Protein AF-A0AAJ2PHJ4-F1 (afdb_monomer)

Solvent-accessible surface area (backbone atoms only — not comparable to full-atom values): 4580 Å² total; per-residue (Å²): 104,60,63,81,75,68,47,80,87,86,70,80,58,54,89,88,41,90,62,25,77,78,68,44,43,66,68,61,51,51,54,49,51,54,53,53,48,52,52,53,48,43,41,75,76,66,42,62,89,69,65,86,54,94,44,69,71,49,44,50,53,50,51,52,51,52,53,51,29,56,76,70,73,94

Mean predicted aligned error: 5.43 Å

pLDDT: mean 91.06, std 4.42, range [72.5, 95.75]

Structure (mmCIF, N/CA/C/O backbone):
data_AF-A0AAJ2PHJ4-F1
#
_entry.id   AF-A0AAJ2PHJ4-F1
#
loop_
_atom_site.group_PDB
_atom_site.id
_atom_site.type_symbol
_atom_site.label_atom_id
_atom_site.label_alt_id
_atom_site.label_comp_id
_atom_site.label_asym_id
_atom_site.label_entity_id
_atom_site.label_seq_id
_atom_site.pdbx_PDB_ins_code
_atom_site.Cartn_x
_atom_site.Cartn_y
_atom_site.Cartn_z
_atom_site.occupancy
_atom_site.B_iso_or_equiv
_atom_site.auth_seq_id
_atom_site.auth_comp_id
_atom_site.auth_asym_id
_atom_site.auth_atom_id
_atom_site.pdbx_PDB_model_num
ATOM 1 N N . ASP A 1 1 ? 12.384 16.174 11.677 1.00 80.31 1 ASP A N 1
ATOM 2 C CA . ASP A 1 1 ? 11.705 15.102 12.434 1.00 80.31 1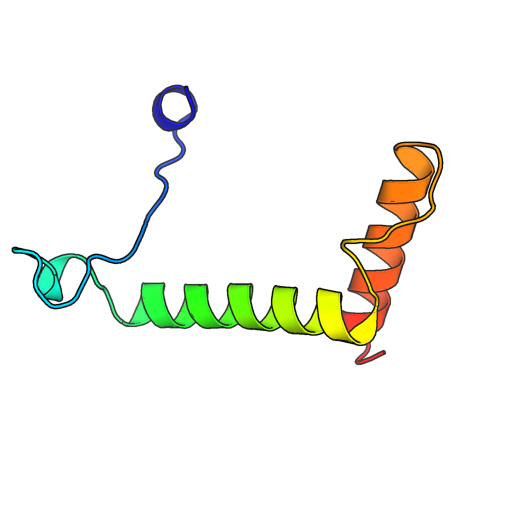 ASP A CA 1
ATOM 3 C C . ASP A 1 1 ? 10.302 14.962 11.863 1.00 80.31 1 ASP A C 1
ATOM 5 O O . ASP A 1 1 ? 9.723 15.995 11.550 1.00 80.31 1 ASP A O 1
ATOM 9 N N . LEU A 1 2 ? 9.760 13.759 11.657 1.00 83.94 2 LEU A N 1
ATOM 10 C CA . LEU A 1 2 ? 8.489 13.595 10.917 1.00 83.94 2 LEU A CA 1
ATOM 11 C C . LEU A 1 2 ? 7.321 14.344 11.581 1.00 83.94 2 LEU A C 1
ATOM 13 O O . LEU A 1 2 ? 6.476 14.911 10.893 1.00 83.94 2 LEU A O 1
ATOM 17 N N . GLU A 1 3 ? 7.337 14.445 12.910 1.00 84.88 3 GLU A N 1
ATOM 18 C CA . GLU A 1 3 ? 6.379 15.263 13.659 1.00 84.88 3 GLU A CA 1
ATOM 19 C C . GLU A 1 3 ? 6.533 16.769 13.388 1.00 84.88 3 GLU A C 1
ATOM 21 O O . GLU A 1 3 ? 5.537 17.483 13.307 1.00 84.88 3 GLU A O 1
ATOM 26 N N . GLN A 1 4 ? 7.759 17.264 13.181 1.00 89.44 4 GLN A N 1
ATOM 27 C CA . GLN A 1 4 ? 8.014 18.670 12.823 1.00 89.44 4 GLN A CA 1
ATOM 28 C C . GLN A 1 4 ? 7.532 19.004 11.405 1.00 89.44 4 GLN A C 1
ATOM 30 O O . GLN A 1 4 ? 7.230 20.158 11.114 1.00 89.44 4 GLN A O 1
ATOM 35 N N . GLU A 1 5 ? 7.436 17.998 10.537 1.00 92.12 5 GLU A N 1
ATOM 36 C CA . GLU A 1 5 ? 6.858 18.104 9.193 1.00 92.12 5 GLU A CA 1
ATOM 37 C C . GLU A 1 5 ? 5.326 17.931 9.196 1.00 92.12 5 GLU A C 1
ATOM 39 O O . GLU A 1 5 ? 4.689 17.994 8.147 1.00 92.12 5 GLU A O 1
ATOM 44 N N . GLY A 1 6 ? 4.718 17.744 10.375 1.00 90.75 6 GLY A N 1
ATOM 45 C CA . GLY A 1 6 ? 3.274 17.590 10.545 1.00 90.75 6 GLY A CA 1
ATOM 46 C C . GLY A 1 6 ? 2.759 16.167 10.324 1.00 90.75 6 GLY A C 1
ATOM 47 O O . GLY A 1 6 ? 1.545 15.953 10.307 1.00 90.75 6 GLY A O 1
ATOM 48 N N . TYR A 1 7 ? 3.645 15.179 10.176 1.00 87.94 7 TYR A N 1
ATOM 49 C CA . TYR A 1 7 ? 3.248 13.783 10.031 1.00 87.94 7 TYR A CA 1
ATOM 50 C C . TYR A 1 7 ? 3.083 13.115 11.396 1.00 87.94 7 TYR A C 1
ATOM 52 O O . TYR A 1 7 ? 4.049 12.902 12.126 1.00 87.94 7 TYR A O 1
ATOM 60 N N . HIS A 1 8 ? 1.853 12.698 11.705 1.00 83.19 8 HIS A N 1
ATOM 61 C CA . HIS A 1 8 ? 1.571 11.840 12.853 1.00 83.19 8 HIS A CA 1
ATOM 62 C C . HIS A 1 8 ? 1.508 10.370 12.413 1.00 83.19 8 HIS A C 1
ATOM 64 O O . HIS A 1 8 ? 0.520 9.911 11.836 1.00 83.19 8 HIS A O 1
ATOM 70 N N . LEU A 1 9 ? 2.542 9.592 12.738 1.00 82.44 9 LEU A N 1
ATOM 71 C CA . LEU A 1 9 ? 2.586 8.149 12.480 1.00 82.44 9 LEU A CA 1
ATOM 72 C C . LEU A 1 9 ? 1.682 7.398 13.463 1.00 82.44 9 LEU A C 1
ATOM 74 O O . LEU A 1 9 ? 2.055 7.102 14.596 1.00 82.44 9 LEU A O 1
ATOM 78 N N . TRP A 1 10 ? 0.462 7.080 13.035 1.00 88.12 10 TRP A N 1
ATOM 79 C CA . TRP A 1 10 ? -0.442 6.265 13.839 1.00 88.12 10 TRP A CA 1
ATOM 80 C C . TRP A 1 10 ? -0.039 4.784 13.794 1.00 88.12 10 TRP A C 1
ATOM 82 O O . TRP A 1 10 ? -0.025 4.147 12.737 1.00 88.12 10 TRP A O 1
ATOM 92 N N . THR A 1 11 ? 0.256 4.221 14.965 1.00 88.44 11 THR A N 1
ATOM 93 C CA . THR A 1 11 ? 0.540 2.792 15.144 1.00 88.44 11 THR A CA 1
ATOM 94 C C . THR A 1 11 ? -0.463 2.209 16.134 1.00 88.44 11 THR A C 1
ATOM 96 O O . THR A 1 11 ? -0.676 2.820 17.185 1.00 88.44 11 THR A O 1
ATOM 99 N N . PRO A 1 12 ? -1.092 1.056 15.838 1.00 90.50 12 PRO A N 1
ATOM 100 C CA . PRO A 1 12 ? -2.016 0.431 16.771 1.00 90.50 12 PRO A CA 1
ATOM 101 C C . PRO A 1 12 ? -1.323 0.054 18.077 1.00 90.50 12 PRO A C 1
ATOM 103 O O . PRO A 1 12 ? -0.206 -0.469 18.091 1.00 90.50 12 PRO A O 1
ATOM 106 N N . PHE A 1 13 ? -2.029 0.262 19.178 1.00 93.62 13 PHE A N 1
ATOM 107 C CA . PHE A 1 13 ? -1.611 -0.210 20.486 1.00 93.62 13 PHE A CA 1
ATOM 108 C C . PHE A 1 13 ? -1.820 -1.717 20.578 1.00 93.62 13 PHE A C 1
ATOM 110 O O . PHE A 1 13 ? -2.785 -2.273 20.044 1.00 93.62 13 PHE A O 1
ATOM 117 N N . ARG A 1 14 ? -0.926 -2.402 21.291 1.00 90.50 14 ARG A N 1
ATOM 118 C CA . ARG A 1 14 ? -1.138 -3.815 21.617 1.00 90.50 14 ARG A CA 1
ATOM 119 C C . ARG A 1 14 ? -2.363 -3.935 22.523 1.00 90.50 14 ARG A C 1
ATOM 121 O O . ARG A 1 14 ? -2.632 -3.045 23.321 1.00 90.50 14 ARG A O 1
ATOM 128 N N . LYS A 1 15 ? -3.078 -5.061 22.439 1.00 88.12 15 LYS A N 1
ATOM 129 C CA . LYS A 1 15 ? -4.316 -5.289 23.212 1.00 88.12 15 LYS A CA 1
ATOM 130 C C . LYS A 1 15 ? -4.147 -5.134 24.728 1.00 88.12 15 LYS A C 1
ATOM 132 O O . LYS A 1 15 ? -5.105 -4.826 25.416 1.00 88.12 15 LYS A O 1
ATOM 137 N N . ASN A 1 16 ? -2.949 -5.379 25.250 1.00 93.19 16 ASN A N 1
ATOM 138 C CA . ASN A 1 16 ? -2.640 -5.271 26.674 1.00 93.19 16 ASN A CA 1
ATOM 139 C C . ASN A 1 16 ? -2.129 -3.881 27.096 1.00 93.19 16 ASN A C 1
ATOM 141 O O . ASN A 1 16 ? -1.720 -3.718 28.241 1.00 93.19 16 ASN A O 1
ATOM 145 N N . MET A 1 17 ? -2.096 -2.901 26.190 1.00 95.50 17 MET A N 1
ATOM 146 C CA . MET A 1 17 ? -1.723 -1.529 26.524 1.00 95.50 17 MET A CA 1
ATOM 147 C C . MET A 1 17 ? -2.938 -0.757 27.036 1.00 95.50 17 MET A C 1
ATOM 149 O O . MET A 1 17 ? -4.040 -0.862 26.490 1.00 95.50 17 MET A O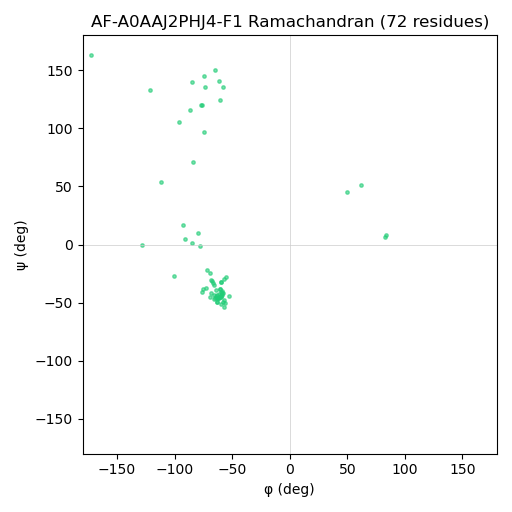 1
ATOM 153 N N . THR A 1 18 ? -2.714 0.055 28.066 1.00 94.62 18 THR A N 1
ATOM 154 C CA . THR A 1 18 ? -3.698 1.018 28.563 1.00 94.62 18 THR A CA 1
ATOM 155 C C . THR A 1 18 ? -4.092 1.981 27.444 1.00 94.62 18 THR A C 1
ATOM 157 O O . THR A 1 18 ? -3.226 2.464 26.716 1.00 94.62 18 THR A O 1
ATOM 160 N N . GLY A 1 19 ? -5.389 2.252 27.296 1.00 91.06 19 GLY A N 1
ATOM 161 C CA . GLY A 1 19 ? -5.893 3.134 26.241 1.00 91.06 19 GLY A CA 1
ATOM 162 C C . GLY A 1 19 ? -6.077 2.456 24.876 1.00 91.06 19 GLY A C 1
ATOM 163 O O . GLY A 1 19 ? -6.300 3.135 23.874 1.00 91.06 19 GLY A O 1
ATOM 164 N N . SER A 1 20 ? -5.894 1.129 24.779 1.00 90.44 20 SER A N 1
ATOM 165 C CA . SER A 1 20 ? -5.915 0.441 23.482 1.00 90.44 20 SER A CA 1
ATOM 166 C C . SER A 1 20 ? -7.293 0.423 22.825 1.00 90.44 20 SER A C 1
ATOM 168 O O . SER A 1 20 ? -7.352 0.441 21.599 1.00 90.44 20 SER A O 1
ATOM 170 N N . GLU A 1 21 ? -8.386 0.421 23.589 1.00 85.88 21 GLU A N 1
ATOM 171 C CA . GLU A 1 21 ? -9.741 0.460 23.028 1.00 85.88 21 GLU A CA 1
ATOM 172 C C . GLU A 1 21 ? -10.081 1.842 22.458 1.00 85.88 21 GLU A C 1
ATOM 174 O O . GLU A 1 21 ? -10.692 1.931 21.392 1.00 85.88 21 GLU A O 1
ATOM 179 N N . GLU A 1 22 ? -9.624 2.919 23.103 1.00 88.12 22 GLU A N 1
ATOM 180 C CA . GLU A 1 22 ? -9.832 4.288 22.630 1.00 88.12 22 GLU A CA 1
ATOM 181 C C . GLU A 1 22 ? -8.910 4.640 21.453 1.00 88.12 22 GLU A C 1
ATOM 183 O O . GLU A 1 22 ? -9.344 5.272 20.487 1.00 88.12 22 GLU A O 1
ATOM 188 N N . HIS A 1 23 ? -7.643 4.210 21.503 1.00 90.06 23 HIS A N 1
ATOM 189 C CA . HIS A 1 23 ? -6.648 4.494 20.462 1.00 90.06 23 HIS A CA 1
ATOM 190 C C . HIS A 1 23 ? -6.851 3.654 19.194 1.00 90.06 23 HIS A C 1
ATOM 192 O O . HIS A 1 23 ? -6.683 4.151 18.075 1.00 90.06 23 HIS A O 1
ATOM 198 N N . ASN A 1 24 ? -7.227 2.376 19.337 1.00 91.94 24 ASN A N 1
ATOM 199 C CA . ASN A 1 24 ? -7.396 1.461 18.207 1.00 91.94 24 ASN A CA 1
ATOM 200 C C . ASN A 1 24 ? -8.774 1.596 17.562 1.00 91.94 24 ASN A C 1
ATOM 202 O O . ASN A 1 24 ? -9.610 0.691 17.607 1.00 91.94 24 ASN A O 1
ATOM 206 N N . ASN A 1 25 ? -8.990 2.714 16.878 1.00 90.19 25 ASN A N 1
ATOM 207 C CA . ASN A 1 25 ? -10.207 2.914 16.110 1.00 90.19 25 ASN A CA 1
ATOM 208 C C . ASN A 1 25 ? -10.349 1.852 15.002 1.00 90.19 25 ASN A C 1
ATOM 210 O O . ASN A 1 25 ? -9.489 1.713 14.125 1.00 90.19 25 ASN A O 1
ATOM 214 N N . TRP A 1 26 ? -11.474 1.133 15.002 1.00 89.62 26 TRP A N 1
ATOM 215 C CA . TRP A 1 26 ? -11.720 0.043 14.055 1.00 89.62 26 TRP A CA 1
ATOM 216 C C . TRP A 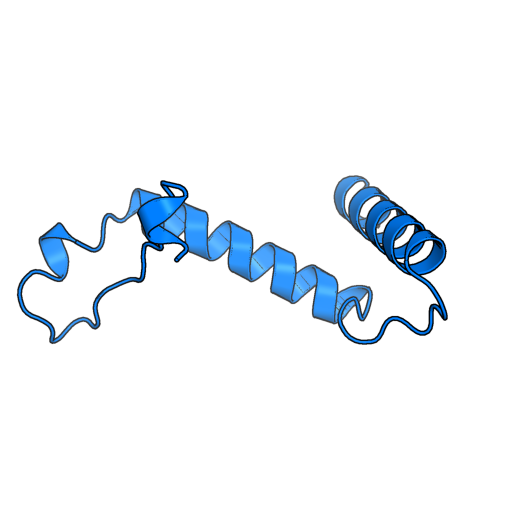1 26 ? -11.702 0.489 12.583 1.00 89.62 26 TRP A C 1
ATOM 218 O O . TRP A 1 26 ? -11.277 -0.287 11.727 1.00 89.62 26 TRP A O 1
ATOM 228 N N . LYS A 1 27 ? -12.115 1.729 12.268 1.00 93.00 27 LYS A N 1
ATOM 229 C CA . LYS A 1 27 ? -12.095 2.263 10.893 1.00 93.00 27 LYS A CA 1
ATOM 230 C C . LYS A 1 27 ? -10.665 2.477 10.416 1.00 93.00 27 LYS A C 1
ATOM 232 O O . LYS A 1 27 ? -10.322 2.058 9.315 1.00 93.00 27 LYS A O 1
ATOM 237 N N . VAL A 1 28 ? -9.824 3.072 11.264 1.00 91.25 28 VAL A N 1
ATOM 238 C CA . VAL A 1 28 ? -8.399 3.283 10.964 1.00 91.25 28 VAL A CA 1
ATOM 239 C C . VAL A 1 28 ? -7.691 1.934 10.823 1.00 91.25 28 VAL A C 1
ATOM 241 O O . VAL A 1 28 ? -6.909 1.734 9.895 1.00 91.25 28 VAL A O 1
ATOM 244 N N . MET A 1 29 ? -8.040 0.958 11.667 1.00 92.81 29 MET A N 1
ATOM 245 C CA . MET A 1 29 ? -7.534 -0.408 11.535 1.00 92.81 29 MET A CA 1
ATOM 246 C C . MET A 1 29 ? -7.931 -1.069 10.214 1.00 92.81 29 MET A C 1
ATOM 248 O O . MET A 1 29 ? -7.100 -1.731 9.596 1.00 92.81 29 MET A O 1
ATOM 252 N N . ALA A 1 30 ? -9.179 -0.899 9.770 1.00 94.25 30 ALA A N 1
ATOM 253 C CA . ALA A 1 30 ? -9.635 -1.432 8.490 1.00 94.25 30 ALA A CA 1
ATOM 254 C C . ALA A 1 30 ? -8.864 -0.809 7.315 1.00 94.25 30 ALA A C 1
ATOM 256 O O . ALA A 1 30 ? -8.366 -1.544 6.466 1.00 94.25 30 ALA A O 1
ATOM 257 N N . MET A 1 31 ? -8.683 0.517 7.308 1.00 94.12 31 MET A N 1
ATOM 258 C CA . MET A 1 31 ? -7.884 1.210 6.286 1.00 94.12 31 MET A CA 1
ATOM 259 C C . MET A 1 31 ? -6.436 0.714 6.264 1.00 94.12 31 MET A C 1
ATOM 261 O O . MET A 1 31 ? -5.904 0.412 5.198 1.00 94.12 31 MET A O 1
ATOM 265 N N . ARG A 1 32 ? -5.817 0.565 7.443 1.00 93.38 32 ARG A N 1
ATOM 266 C CA . ARG A 1 32 ? -4.460 0.027 7.570 1.00 93.38 32 ARG A CA 1
ATOM 267 C C . ARG A 1 32 ? -4.348 -1.366 6.954 1.00 93.38 32 ARG A C 1
ATOM 269 O O . ARG A 1 32 ? -3.448 -1.589 6.153 1.00 93.38 32 ARG A O 1
ATOM 276 N N . ARG A 1 33 ? -5.279 -2.275 7.274 1.00 95.00 33 ARG A N 1
ATOM 277 C CA . ARG A 1 33 ? -5.288 -3.631 6.698 1.00 95.00 33 ARG A CA 1
ATOM 278 C C . ARG A 1 33 ? -5.390 -3.605 5.177 1.00 95.00 33 ARG A C 1
ATOM 280 O O . ARG A 1 33 ? -4.704 -4.388 4.531 1.00 95.00 33 ARG A O 1
ATOM 287 N N . THR A 1 34 ? -6.205 -2.719 4.603 1.00 95.25 34 THR A N 1
ATOM 288 C CA . THR A 1 34 ? -6.308 -2.570 3.142 1.00 95.25 34 THR A CA 1
ATOM 289 C C . THR A 1 34 ? -4.967 -2.173 2.525 1.00 95.25 34 THR A C 1
ATOM 291 O O . THR A 1 34 ? -4.549 -2.777 1.541 1.00 95.25 34 THR A O 1
ATOM 294 N N . ILE A 1 35 ? -4.267 -1.207 3.125 1.00 92.75 35 ILE A N 1
ATOM 295 C CA . ILE A 1 35 ? -2.947 -0.759 2.659 1.00 92.75 35 ILE A CA 1
ATOM 296 C C . ILE A 1 35 ? -1.920 -1.897 2.763 1.00 92.75 35 ILE A C 1
ATOM 298 O O . ILE A 1 35 ? -1.243 -2.205 1.787 1.00 92.75 35 ILE A O 1
ATOM 302 N N . GLU A 1 36 ? -1.834 -2.558 3.919 1.00 95.06 36 GLU A N 1
ATOM 303 C CA . GLU A 1 36 ? -0.911 -3.681 4.149 1.00 95.06 36 GLU A CA 1
ATOM 304 C C . GLU A 1 36 ? -1.183 -4.861 3.201 1.00 95.06 36 GLU A C 1
ATOM 306 O O . GLU A 1 36 ? -0.245 -5.480 2.695 1.00 95.06 36 GLU A O 1
ATOM 311 N N . THR A 1 37 ? -2.459 -5.148 2.917 1.00 95.75 37 THR A N 1
ATOM 312 C CA . THR A 1 37 ? -2.859 -6.190 1.959 1.00 95.75 37 THR A CA 1
ATOM 313 C C . THR A 1 37 ? -2.413 -5.829 0.546 1.00 95.75 37 THR A C 1
ATOM 315 O O . THR A 1 37 ? -1.805 -6.663 -0.117 1.00 95.75 37 THR A O 1
ATOM 318 N N . CYS A 1 38 ? -2.634 -4.582 0.117 1.00 93.62 38 CYS A N 1
ATOM 319 C CA . CYS A 1 38 ? -2.177 -4.093 -1.183 1.00 93.62 38 CYS A CA 1
ATOM 320 C C . CYS A 1 38 ? -0.657 -4.259 -1.336 1.00 93.62 38 CYS A C 1
ATOM 322 O O . CYS A 1 38 ? -0.204 -4.888 -2.288 1.00 93.62 38 CYS A O 1
ATOM 324 N N . PHE A 1 39 ? 0.141 -3.807 -0.362 1.00 93.69 39 PHE A N 1
ATOM 325 C CA . PHE A 1 39 ? 1.595 -4.005 -0.406 1.00 93.69 39 PHE A CA 1
ATOM 326 C C . PHE A 1 39 ? 1.986 -5.484 -0.455 1.00 93.69 39 PHE A C 1
ATOM 328 O O . PHE A 1 39 ? 2.825 -5.861 -1.267 1.00 93.69 39 PHE A O 1
ATOM 335 N N . SER A 1 40 ? 1.341 -6.330 0.350 1.00 94.88 40 SER A N 1
ATOM 336 C CA . SER A 1 40 ? 1.607 -7.774 0.354 1.00 94.88 40 SER A CA 1
ATOM 337 C C . SER A 1 40 ? 1.339 -8.411 -1.012 1.00 94.88 40 SER A C 1
ATOM 339 O O . SER A 1 40 ? 2.109 -9.255 -1.471 1.00 94.88 40 SER A O 1
ATOM 341 N N . GLU A 1 41 ? 0.264 -8.001 -1.686 1.00 95.00 41 GLU A N 1
ATOM 342 C CA . GLU A 1 41 ? -0.046 -8.434 -3.047 1.00 95.00 41 GLU A CA 1
ATOM 343 C C . GLU A 1 41 ? 0.996 -7.936 -4.047 1.00 95.00 41 GLU A C 1
ATOM 345 O O . GLU A 1 41 ? 1.495 -8.736 -4.838 1.00 95.00 41 GLU A O 1
ATOM 350 N N . LEU A 1 42 ? 1.377 -6.657 -3.985 1.00 94.44 42 LEU A N 1
ATOM 351 C CA . LEU A 1 42 ? 2.397 -6.094 -4.868 1.00 94.44 42 LEU A CA 1
ATOM 352 C C . LEU A 1 42 ? 3.745 -6.816 -4.728 1.00 94.44 42 LEU A C 1
ATOM 354 O O . LEU A 1 42 ? 4.376 -7.130 -5.739 1.00 94.44 42 LEU A O 1
ATOM 358 N N . CYS A 1 43 ? 4.157 -7.141 -3.501 1.00 94.19 43 CYS A N 1
ATOM 359 C CA . CYS A 1 43 ? 5.356 -7.936 -3.249 1.00 94.19 43 CYS A CA 1
ATOM 360 C C . CYS A 1 43 ? 5.217 -9.341 -3.836 1.00 94.19 43 CYS A C 1
ATOM 362 O O . CYS A 1 43 ? 6.077 -9.767 -4.595 1.00 94.19 43 CYS A O 1
ATOM 364 N N . ARG A 1 44 ? 4.110 -10.039 -3.558 1.00 94.50 44 ARG A N 1
ATOM 365 C CA . ARG A 1 44 ? 3.912 -11.431 -3.994 1.00 94.50 44 ARG A CA 1
ATOM 366 C C . ARG A 1 44 ? 3.789 -11.594 -5.514 1.00 94.50 44 ARG A C 1
ATOM 368 O O . ARG A 1 44 ? 4.118 -12.654 -6.035 1.00 94.50 44 ARG A O 1
ATOM 375 N N . LEU A 1 45 ? 3.211 -10.615 -6.206 1.00 94.31 45 LEU A N 1
ATOM 376 C CA . LEU A 1 45 ? 2.825 -10.740 -7.617 1.00 94.31 45 LEU A CA 1
ATOM 377 C C . LEU A 1 45 ? 3.811 -10.081 -8.577 1.00 94.31 45 LEU A C 1
ATOM 37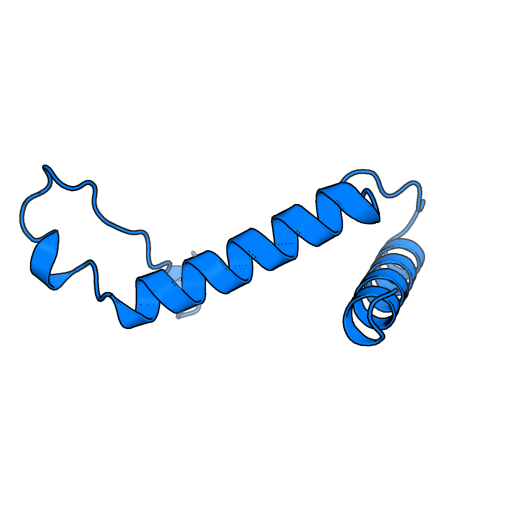9 O O . LEU A 1 45 ? 3.899 -10.498 -9.730 1.00 94.31 45 LEU A O 1
ATOM 383 N N . PHE A 1 46 ? 4.527 -9.057 -8.118 1.00 92.62 46 PHE A N 1
ATOM 384 C CA . PHE A 1 46 ? 5.381 -8.244 -8.979 1.00 92.62 46 P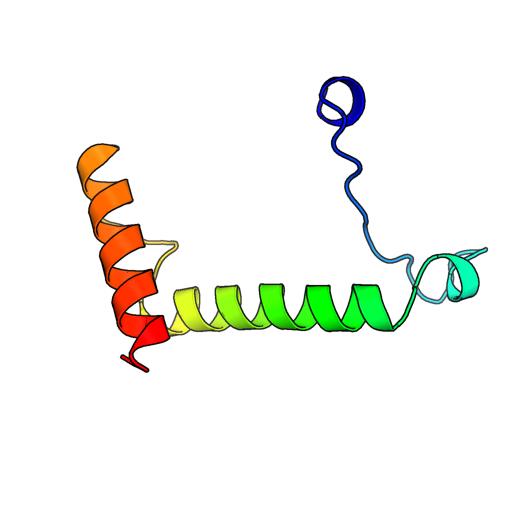HE A CA 1
ATOM 385 C C . PHE A 1 46 ? 6.815 -8.095 -8.466 1.00 92.62 46 PHE A C 1
ATOM 387 O O . PHE A 1 46 ? 7.604 -7.409 -9.126 1.00 92.62 46 PHE A O 1
ATOM 394 N N . ASP A 1 47 ? 7.135 -8.701 -7.316 1.00 91.94 47 ASP A N 1
ATOM 395 C CA . ASP A 1 47 ? 8.433 -8.613 -6.643 1.00 91.94 47 ASP A CA 1
ATOM 396 C C . ASP A 1 47 ? 8.902 -7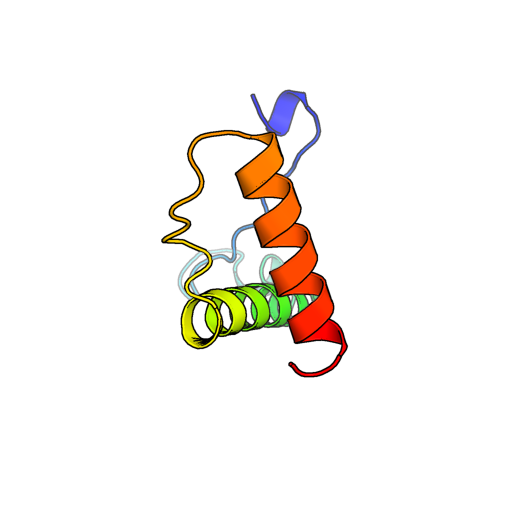.156 -6.492 1.00 91.94 47 ASP A C 1
ATOM 398 O O . ASP A 1 47 ? 10.051 -6.815 -6.777 1.00 91.94 47 ASP A O 1
ATOM 402 N N . ILE A 1 48 ? 7.991 -6.263 -6.073 1.00 90.88 48 ILE A N 1
ATOM 403 C CA . ILE A 1 48 ? 8.236 -4.808 -6.044 1.00 90.88 48 ILE A CA 1
ATOM 404 C C . ILE A 1 48 ? 9.461 -4.419 -5.191 1.00 90.88 48 ILE A C 1
ATOM 406 O O . ILE A 1 48 ? 10.162 -3.459 -5.517 1.00 90.88 48 ILE A O 1
ATOM 410 N N . GLU A 1 49 ? 9.772 -5.201 -4.153 1.00 89.44 49 GLU A N 1
ATOM 411 C CA . GLU A 1 49 ? 10.946 -5.024 -3.282 1.00 89.44 49 GLU A CA 1
ATOM 412 C C . GLU A 1 49 ? 12.275 -5.383 -3.971 1.00 89.44 49 GLU A C 1
ATOM 414 O O . GLU A 1 49 ? 13.335 -4.885 -3.588 1.00 89.44 49 GLU A O 1
ATOM 419 N N . HIS A 1 50 ? 12.237 -6.202 -5.023 1.00 87.12 50 HIS A N 1
ATOM 420 C CA . HIS A 1 50 ? 13.408 -6.698 -5.747 1.00 87.12 50 HIS A CA 1
ATOM 421 C C . HIS A 1 50 ? 13.487 -6.113 -7.157 1.00 87.12 50 HIS A C 1
ATOM 423 O O . HIS A 1 50 ? 13.616 -6.811 -8.164 1.00 87.12 50 HIS A O 1
ATOM 429 N N . THR A 1 51 ? 13.445 -4.786 -7.238 1.00 80.81 51 THR A N 1
ATOM 430 C CA . THR A 1 51 ? 13.533 -4.096 -8.521 1.00 80.81 51 THR A CA 1
ATOM 431 C C . THR A 1 51 ? 14.984 -4.053 -9.035 1.00 80.81 51 THR A C 1
ATOM 433 O O . THR A 1 51 ? 15.858 -3.448 -8.423 1.00 80.81 51 THR A O 1
ATOM 436 N N . LEU A 1 52 ? 15.247 -4.638 -10.212 1.00 84.31 52 LEU A N 1
ATOM 437 C CA . LEU A 1 52 ? 16.580 -4.681 -10.853 1.00 84.31 52 LEU A CA 1
ATOM 438 C C . LEU A 1 52 ? 16.978 -3.382 -11.589 1.00 84.31 52 LEU A C 1
ATOM 440 O O . LEU A 1 52 ? 17.947 -3.352 -12.353 1.00 84.31 52 LEU A O 1
ATOM 444 N N . THR A 1 53 ? 16.222 -2.297 -11.415 1.00 87.69 53 THR A N 1
ATOM 445 C CA . THR A 1 53 ? 16.459 -1.034 -12.125 1.00 87.69 53 THR A CA 1
ATOM 446 C C . THR A 1 53 ? 17.685 -0.323 -11.567 1.00 87.69 53 THR A C 1
ATOM 448 O O . THR A 1 53 ? 17.830 -0.174 -10.359 1.00 87.69 53 THR A O 1
ATOM 451 N N . ARG A 1 54 ? 18.547 0.190 -12.447 1.00 87.19 54 ARG A N 1
ATOM 452 C CA . ARG A 1 54 ? 19.834 0.804 -12.072 1.00 87.19 54 ARG A CA 1
ATOM 453 C C . ARG A 1 54 ? 19.780 2.325 -11.856 1.00 87.19 54 ARG A C 1
ATOM 455 O O . ARG A 1 54 ? 20.818 2.977 -11.867 1.00 87.19 54 ARG A O 1
ATOM 462 N N . GLY A 1 55 ? 18.591 2.904 -11.686 1.00 91.38 55 GLY A N 1
ATOM 463 C CA . GLY A 1 55 ? 18.426 4.344 -11.481 1.00 91.38 55 GLY A CA 1
ATOM 464 C C . GLY A 1 55 ? 16.994 4.742 -11.133 1.00 91.38 55 GLY A C 1
ATOM 465 O O . GLY A 1 55 ? 16.061 3.977 -11.372 1.00 91.38 55 GLY A O 1
ATOM 466 N N . ILE A 1 56 ? 16.830 5.955 -10.597 1.00 94.31 56 ILE A N 1
ATOM 467 C CA . ILE A 1 56 ? 15.552 6.464 -10.067 1.00 94.31 56 ILE A CA 1
ATOM 468 C C . ILE A 1 56 ? 14.462 6.491 -11.140 1.00 94.31 56 ILE A C 1
ATOM 470 O O . ILE A 1 56 ? 13.359 6.027 -10.889 1.00 94.31 56 ILE A O 1
ATOM 474 N N . ALA A 1 57 ? 14.779 6.957 -12.352 1.00 94.94 57 ALA A N 1
ATOM 475 C CA . ALA A 1 57 ? 13.813 6.980 -13.451 1.00 94.94 57 ALA A CA 1
ATOM 476 C C . ALA A 1 57 ? 13.311 5.569 -13.812 1.00 94.94 57 ALA A C 1
ATOM 478 O O . ALA A 1 57 ? 12.128 5.372 -14.073 1.00 94.94 57 ALA A O 1
ATOM 479 N N . GLY A 1 58 ? 14.205 4.574 -13.780 1.00 93.69 58 GLY A N 1
ATOM 480 C CA . GLY A 1 58 ? 13.836 3.177 -14.005 1.00 93.69 58 GLY A CA 1
ATOM 481 C C . GLY A 1 58 ? 12.972 2.623 -12.874 1.00 93.69 58 GLY A C 1
ATOM 482 O O . GLY A 1 58 ? 11.984 1.947 -13.145 1.00 93.69 58 GLY A O 1
ATOM 483 N N . LEU A 1 59 ? 13.315 2.944 -11.624 1.00 92.56 59 LEU A N 1
ATOM 48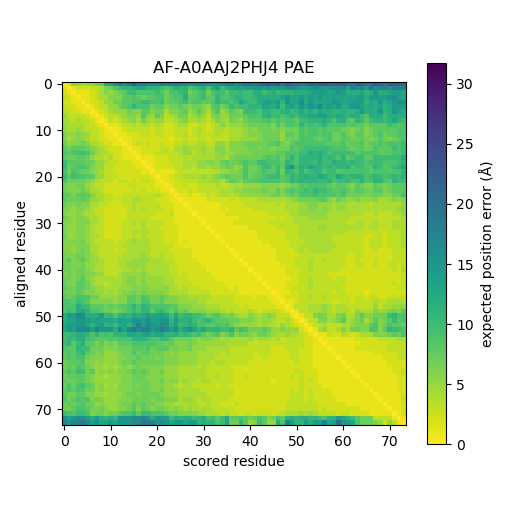4 C CA . LEU A 1 59 ? 12.542 2.543 -10.449 1.00 92.56 59 LEU A CA 1
ATOM 485 C C . LEU A 1 59 ? 11.128 3.132 -10.492 1.00 92.56 59 LEU A C 1
ATOM 487 O O . LEU A 1 59 ? 10.159 2.400 -10.306 1.00 92.56 59 LEU A O 1
ATOM 491 N N . GLN A 1 60 ? 11.011 4.424 -10.805 1.00 94.69 60 GLN A N 1
ATOM 492 C CA . GLN A 1 60 ? 9.730 5.108 -10.954 1.00 94.69 60 GLN A CA 1
ATOM 493 C C . GLN A 1 60 ? 8.882 4.462 -12.054 1.00 94.69 60 GLN A C 1
ATOM 495 O O . GLN A 1 60 ? 7.749 4.069 -11.791 1.00 94.69 60 GLN A O 1
ATOM 500 N N . LEU A 1 61 ? 9.446 4.268 -13.253 1.00 94.56 61 LEU A N 1
ATOM 501 C CA . LEU A 1 61 ? 8.739 3.614 -14.356 1.00 94.56 61 LEU A CA 1
ATOM 502 C C . LEU A 1 61 ? 8.268 2.206 -13.969 1.00 94.56 61 LEU A C 1
ATOM 504 O O . LEU A 1 61 ? 7.144 1.815 -14.280 1.00 94.56 61 LEU A O 1
ATOM 508 N N . ARG A 1 62 ? 9.110 1.439 -13.265 1.00 94.06 62 ARG A N 1
ATOM 509 C CA . ARG A 1 62 ? 8.748 0.098 -12.801 1.00 94.06 62 ARG A CA 1
ATOM 510 C C . ARG A 1 62 ? 7.588 0.141 -11.808 1.00 94.06 62 ARG A C 1
ATOM 512 O O . ARG A 1 62 ? 6.673 -0.667 -11.937 1.00 94.06 62 ARG A O 1
ATOM 519 N N . MET A 1 63 ? 7.603 1.070 -10.853 1.00 92.88 63 MET A N 1
ATOM 520 C CA . MET A 1 63 ? 6.503 1.254 -9.902 1.00 92.88 63 MET A CA 1
ATOM 521 C C . MET A 1 63 ? 5.202 1.640 -10.612 1.00 92.88 63 MET A C 1
ATOM 523 O O . MET A 1 63 ? 4.167 1.032 -10.347 1.00 92.88 63 MET A O 1
ATOM 527 N N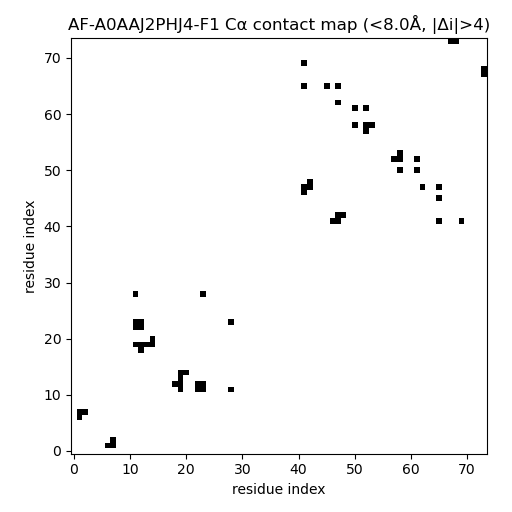 . GLU A 1 64 ? 5.253 2.587 -11.550 1.00 94.50 64 GLU A N 1
ATOM 528 C CA . GLU A 1 64 ? 4.090 3.014 -12.339 1.00 94.50 64 GLU A CA 1
ATOM 529 C C . GLU A 1 64 ? 3.476 1.845 -13.121 1.00 94.50 64 GLU A C 1
ATOM 531 O O . GLU A 1 64 ? 2.261 1.655 -13.096 1.00 94.50 64 GLU A O 1
ATOM 536 N N . GLN A 1 65 ? 4.308 1.010 -13.752 1.00 93.50 65 GLN A N 1
ATOM 537 C CA . GLN A 1 65 ? 3.856 -0.188 -14.465 1.00 93.50 65 GLN A CA 1
ATOM 538 C C . GLN A 1 65 ? 3.205 -1.216 -13.537 1.00 93.50 65 GLN A C 1
ATOM 540 O O . GLN A 1 65 ? 2.158 -1.760 -13.877 1.00 93.50 65 GLN A O 1
ATOM 545 N N . ILE A 1 66 ? 3.804 -1.478 -12.373 1.00 93.81 66 ILE A N 1
ATOM 546 C CA . ILE A 1 66 ? 3.266 -2.423 -11.386 1.00 93.81 66 ILE A CA 1
ATOM 547 C C . ILE A 1 66 ? 1.905 -1.948 -10.867 1.00 93.81 66 ILE A C 1
ATOM 549 O O . ILE A 1 66 ? 0.960 -2.732 -10.807 1.00 93.81 66 ILE A O 1
ATOM 553 N N . ILE A 1 67 ? 1.790 -0.664 -10.517 1.00 93.19 67 ILE A N 1
ATOM 554 C CA . ILE A 1 67 ? 0.541 -0.081 -10.013 1.00 93.19 67 ILE A CA 1
ATOM 555 C C . ILE A 1 67 ? -0.533 -0.093 -11.103 1.00 93.19 67 ILE A C 1
ATOM 557 O O . ILE A 1 67 ? -1.678 -0.452 -10.828 1.00 93.19 67 ILE A O 1
ATOM 561 N N . LEU A 1 68 ? -0.177 0.272 -12.340 1.00 95.50 68 LEU A N 1
ATOM 562 C CA . LEU A 1 68 ? -1.096 0.211 -13.474 1.00 95.50 68 LEU A CA 1
ATOM 563 C C . LEU A 1 68 ? -1.614 -1.213 -13.675 1.00 95.50 68 LEU A C 1
ATOM 565 O O . LEU A 1 68 ? -2.826 -1.404 -13.745 1.00 95.50 68 LEU A O 1
ATOM 569 N N . ALA A 1 69 ? -0.707 -2.189 -13.710 1.00 94.94 69 ALA A N 1
ATOM 570 C CA . ALA A 1 69 ? -1.057 -3.590 -13.852 1.00 94.94 69 ALA A CA 1
ATOM 571 C C . ALA A 1 69 ? -2.017 -4.027 -12.735 1.00 94.94 69 ALA A C 1
ATOM 573 O O . ALA A 1 69 ? -3.145 -4.439 -12.984 1.00 94.94 69 ALA A O 1
ATOM 574 N N . HIS A 1 70 ? -1.646 -3.806 -11.473 1.00 93.00 70 HIS A N 1
ATOM 575 C CA . HIS A 1 70 ? -2.499 -4.121 -10.326 1.00 93.00 70 HIS A CA 1
ATOM 576 C C . HIS A 1 70 ? -3.911 -3.511 -10.434 1.00 93.00 70 HIS A C 1
ATOM 578 O O . HIS A 1 70 ? -4.902 -4.208 -10.216 1.00 93.00 70 HIS A O 1
ATOM 584 N N . ASN A 1 71 ? -4.023 -2.244 -10.845 1.00 92.88 71 ASN A N 1
ATOM 585 C CA . ASN A 1 71 ? -5.311 -1.560 -11.005 1.00 92.88 71 ASN A CA 1
ATOM 586 C C . ASN A 1 71 ? -6.164 -2.123 -12.149 1.00 92.88 71 ASN A C 1
ATOM 588 O O . ASN A 1 71 ? -7.393 -2.131 -12.055 1.00 92.88 71 ASN A O 1
ATOM 592 N N . LEU A 1 72 ? -5.531 -2.625 -13.209 1.00 95.19 72 LEU A N 1
ATOM 593 C CA . LEU A 1 72 ? -6.202 -3.349 -14.291 1.00 95.19 72 LEU A CA 1
ATOM 594 C C . LEU A 1 72 ? -6.531 -4.800 -13.916 1.00 95.19 72 LEU A C 1
ATOM 596 O O . LEU A 1 72 ? -7.197 -5.493 -14.683 1.00 95.19 72 LEU A O 1
ATOM 600 N N . ARG A 1 73 ? -6.146 -5.220 -12.701 1.00 81.88 73 ARG A N 1
ATOM 601 C CA . ARG A 1 73 ? -6.184 -6.599 -12.206 1.00 81.88 73 ARG A CA 1
ATOM 602 C C . ARG A 1 73 ? -5.290 -7.499 -13.048 1.00 81.88 73 ARG A C 1
ATOM 604 O O . ARG A 1 73 ? -5.723 -8.577 -13.451 1.00 81.88 73 ARG A O 1
ATOM 611 N N . TYR A 1 74 ? -4.058 -7.008 -13.188 1.00 72.50 74 TYR A N 1
ATOM 612 C CA . TYR A 1 74 ? -2.863 -7.485 -13.894 1.00 72.50 74 TYR A CA 1
ATOM 613 C C . TYR A 1 74 ? -2.701 -6.928 -15.311 1.00 72.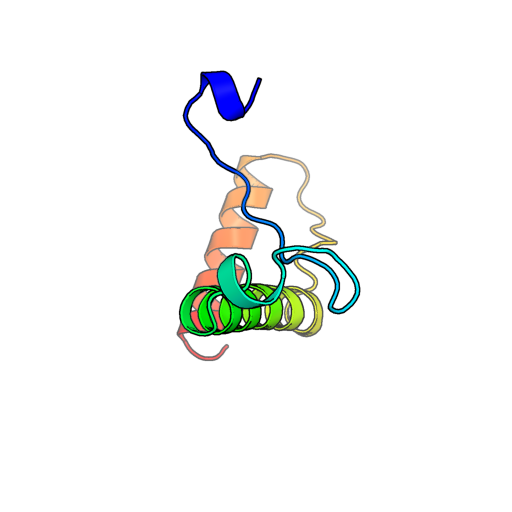50 74 TYR A C 1
ATOM 615 O O . TYR A 1 74 ? -3.216 -7.533 -16.270 1.00 72.50 74 TYR A O 1
#

Organism: Streptococcus suis (NCBI:txid1307)

Sequence (74 aa):
DLEQEGYHLWTPFRKNMTGSEEHNNWKVMAMRRTIETCFSELCRLFDIEHTLTRGIAGLQLRMEQIILAHNLRY

Foldseek 3Di:
DCVVVVDDDQDQDDPPDPCRVVSVDVVVVVVVVVVVVVVVCLCVPPVLVDDPDPDDVSNVVSVVVSVVCVVVVD

Radius of gyration: 16.87 Å; Cα contacts (8 Å, |Δi|>4): 32; chains: 1; bounding box: 32×30×43 Å

Secondary structure (DSSP, 8-state):
-TTTTT-----PPPTTSTTHHHHS-HHHHHHHHHHHHHHHHHHHHH-GGG---SSHHHHHHHHHHHHHHHHHT-